Protein AF-A0A2J8SY60-F1 (afdb_monomer)

Foldseek 3Di:
DDPDPCPPVNVVVCVVPDCVVVHDPPDDLVNLVPDDPPDNDPRVVVVVVVVVVVVVVVVVVVVVVVVVVVVDDDDDD

Radius of gyration: 21.58 Å; Cα contacts (8 Å, |Δi|>4): 12; chains: 1; bounding box: 49×27×64 Å

Sequence (77 aa):
MATAAQGPLSLLWGWLWSERFWLPENVSWADLEGPADGYGYPHGRHILSVFPLAAGIFFVRLLFERVQAILLPQPPK

pLDDT: mean 71.58, std 11.66, range [36.84, 91.0]

Secondary structure (DSSP, 8-state):
-------HHHHHHHHHT-HHHHS-TT--TGGGTS--SS--PPPTHHHHHHHHHHHHHHHHHHHHHHHHHHHSPPPP-

Solvent-accessible surface area (backbone atoms only — not comparable to full-atom values): 5011 Å² total; per-residue (Å²): 136,83,82,68,82,71,47,72,65,54,52,52,46,55,61,74,67,33,46,85,81,79,37,60,101,89,50,55,71,66,70,73,66,48,87,60,91,81,60,83,70,82,58,70,70,59,65,59,56,50,53,62,53,52,51,49,55,51,48,54,50,52,50,51,55,52,50,48,60,68,70,50,78,76,77,86,130

Organism: Pongo abelii (NCBI:txid9601)

Mean predicted aligned error: 13.89 Å

Structure (mmCIF, N/CA/C/O backbone):
data_AF-A0A2J8SY60-F1
#
_entry.id   AF-A0A2J8SY60-F1
#
loop_
_atom_site.group_PDB
_atom_site.id
_atom_site.type_symbol
_atom_site.label_atom_id
_atom_site.label_alt_id
_atom_site.label_comp_id
_atom_site.label_asym_id
_atom_site.label_entity_id
_atom_site.label_seq_id
_atom_site.pdbx_PDB_ins_code
_atom_site.Cartn_x
_atom_site.Cartn_y
_atom_site.Cartn_z
_atom_site.occupancy
_atom_site.B_iso_or_equiv
_atom_site.auth_seq_id
_atom_site.auth_comp_id
_atom_site.auth_asym_id
_atom_site.auth_atom_id
_atom_site.pdbx_PDB_model_num
ATOM 1 N N . MET A 1 1 ? 25.982 16.928 -10.121 1.00 39.19 1 MET A N 1
ATOM 2 C CA . MET A 1 1 ? 25.550 15.540 -9.855 1.00 39.19 1 MET A CA 1
ATOM 3 C C . MET A 1 1 ? 25.035 15.490 -8.427 1.00 39.19 1 MET A C 1
ATOM 5 O O . MET A 1 1 ? 25.826 15.391 -7.503 1.00 39.19 1 MET A O 1
ATOM 9 N N . ALA A 1 2 ? 23.739 15.740 -8.237 1.00 36.84 2 ALA A N 1
ATOM 10 C CA . ALA A 1 2 ? 23.141 15.881 -6.914 1.00 36.84 2 ALA A CA 1
ATOM 11 C C . ALA A 1 2 ? 22.567 14.532 -6.469 1.00 36.84 2 ALA A C 1
ATOM 13 O O . ALA A 1 2 ? 21.431 14.193 -6.787 1.00 36.84 2 ALA A O 1
ATOM 14 N N . THR A 1 3 ? 23.358 13.753 -5.738 1.00 51.44 3 THR A N 1
ATOM 15 C CA . THR A 1 3 ? 22.851 12.665 -4.897 1.00 51.44 3 THR A CA 1
ATOM 16 C C . THR A 1 3 ? 22.135 13.294 -3.706 1.00 51.44 3 THR A C 1
ATOM 18 O O . THR A 1 3 ? 22.704 13.445 -2.626 1.00 51.44 3 THR A O 1
ATOM 21 N N . ALA A 1 4 ? 20.894 13.738 -3.919 1.00 51.22 4 ALA A N 1
ATOM 22 C CA . ALA A 1 4 ? 19.989 14.021 -2.816 1.00 51.22 4 ALA A CA 1
ATOM 23 C C . ALA A 1 4 ? 19.836 12.724 -2.015 1.00 51.22 4 ALA A C 1
ATOM 25 O O . ALA A 1 4 ? 19.623 11.666 -2.607 1.00 51.22 4 ALA A O 1
ATOM 26 N N . ALA A 1 5 ? 20.020 12.805 -0.698 1.00 54.66 5 ALA A N 1
ATOM 27 C CA . ALA A 1 5 ? 19.964 11.672 0.211 1.00 54.66 5 ALA A CA 1
ATOM 28 C C . ALA A 1 5 ? 18.700 10.844 -0.058 1.00 54.66 5 ALA A C 1
ATOM 30 O O . ALA A 1 5 ? 17.585 11.249 0.273 1.00 54.66 5 ALA A O 1
ATOM 31 N N . GLN A 1 6 ? 18.885 9.693 -0.699 1.00 62.97 6 GLN A N 1
ATOM 32 C CA . GLN A 1 6 ? 17.850 8.695 -0.878 1.00 62.97 6 GLN A CA 1
ATOM 33 C C . GLN A 1 6 ? 17.531 8.162 0.516 1.00 62.97 6 GLN A C 1
ATOM 35 O O . GLN A 1 6 ? 18.241 7.318 1.057 1.00 62.97 6 GLN A O 1
ATOM 40 N N . GLY A 1 7 ? 16.498 8.728 1.146 1.00 77.75 7 GLY A N 1
ATOM 41 C CA . GLY A 1 7 ? 16.023 8.260 2.441 1.00 77.75 7 GLY A CA 1
ATOM 42 C C . GLY A 1 7 ? 15.701 6.762 2.378 1.00 77.75 7 GLY A C 1
ATOM 43 O O . GLY A 1 7 ? 15.416 6.245 1.294 1.00 77.75 7 GLY A O 1
ATOM 44 N N . PRO A 1 8 ? 15.695 6.047 3.512 1.00 79.06 8 PRO A N 1
ATOM 45 C CA . PRO A 1 8 ? 15.485 4.596 3.547 1.00 79.06 8 PRO A CA 1
ATOM 46 C C . PRO A 1 8 ? 14.226 4.158 2.784 1.00 79.06 8 PRO A C 1
ATOM 48 O O . PRO A 1 8 ? 14.233 3.129 2.119 1.00 79.06 8 PRO A O 1
ATOM 51 N N . LEU A 1 9 ? 13.180 4.989 2.776 1.00 78.69 9 LEU A N 1
ATOM 52 C CA . LEU A 1 9 ? 11.966 4.763 1.990 1.00 78.69 9 LEU A CA 1
ATOM 53 C C . LEU A 1 9 ? 12.203 4.755 0.475 1.00 78.69 9 LEU A C 1
ATOM 55 O O . LEU A 1 9 ? 11.592 3.956 -0.218 1.00 78.69 9 LEU A O 1
ATOM 59 N N . SER A 1 10 ? 13.087 5.604 -0.047 1.00 77.19 10 SER A N 1
ATOM 60 C CA . SER A 1 10 ? 13.405 5.638 -1.482 1.00 77.19 10 SER A CA 1
ATOM 61 C C . SER A 1 10 ? 14.245 4.438 -1.928 1.00 77.19 10 SER A C 1
ATOM 63 O O . SER A 1 10 ? 14.052 3.941 -3.033 1.00 77.19 10 SER A O 1
ATOM 65 N N . LEU A 1 11 ? 15.106 3.915 -1.048 1.00 82.94 11 LEU A N 1
ATOM 66 C CA . LEU A 1 11 ? 15.852 2.679 -1.297 1.00 82.94 11 LEU A CA 1
ATOM 67 C C . LEU A 1 11 ? 14.927 1.460 -1.259 1.00 82.94 11 LEU A C 1
ATOM 69 O O . LEU A 1 11 ? 14.966 0.627 -2.160 1.00 82.94 11 LEU A O 1
ATOM 73 N N . LEU A 1 12 ? 14.052 1.390 -0.251 1.00 80.75 12 LEU A N 1
ATOM 74 C CA . LEU A 1 12 ? 13.021 0.355 -0.153 1.00 80.75 12 LEU A CA 1
ATOM 75 C C . LEU A 1 12 ? 12.076 0.397 -1.353 1.00 80.75 12 LEU A C 1
ATOM 77 O O . LEU A 1 12 ? 11.728 -0.647 -1.893 1.00 80.75 12 LEU A O 1
ATOM 81 N N . TRP A 1 13 ? 11.700 1.597 -1.796 1.00 77.25 13 TRP A N 1
ATOM 82 C CA . TRP A 1 13 ? 10.883 1.787 -2.986 1.00 77.25 13 TRP A CA 1
ATOM 83 C C . TRP A 1 13 ? 11.587 1.294 -4.251 1.00 77.25 13 TRP A C 1
ATOM 85 O O . TRP A 1 13 ? 10.998 0.528 -5.006 1.00 77.25 13 TRP A O 1
ATOM 95 N N . GLY A 1 14 ? 12.852 1.671 -4.464 1.00 78.50 14 GLY A N 1
ATOM 96 C CA . GLY A 1 14 ? 13.637 1.207 -5.613 1.00 78.50 14 GLY A CA 1
ATOM 97 C C . GLY A 1 14 ? 13.861 -0.308 -5.621 1.00 78.50 14 GLY A C 1
ATOM 98 O O . GLY A 1 14 ? 13.843 -0.928 -6.680 1.00 78.50 14 GLY A O 1
ATOM 99 N N . TRP A 1 15 ? 14.011 -0.922 -4.444 1.00 80.88 15 TRP A N 1
ATOM 100 C CA . TRP A 1 15 ? 14.092 -2.377 -4.308 1.00 80.88 15 TRP A CA 1
ATOM 101 C C . TRP A 1 15 ? 12.751 -3.062 -4.603 1.00 80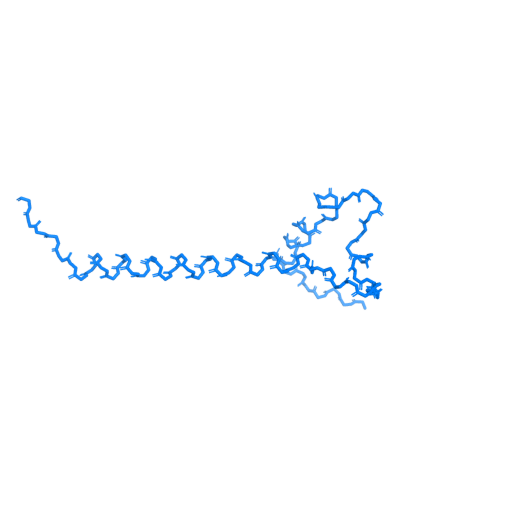.88 15 TRP A C 1
ATOM 103 O O . TRP A 1 15 ? 12.706 -4.017 -5.376 1.00 80.88 15 TRP A O 1
ATOM 113 N N . LEU A 1 16 ? 11.651 -2.549 -4.039 1.00 80.94 16 LEU A N 1
ATOM 114 C CA . LEU A 1 16 ? 10.303 -3.087 -4.247 1.00 80.94 16 LEU A CA 1
ATOM 115 C C . LEU A 1 16 ? 9.864 -2.981 -5.712 1.00 80.94 16 LEU A C 1
ATOM 117 O O . LEU A 1 16 ? 9.154 -3.855 -6.201 1.00 80.94 16 LEU A O 1
ATOM 121 N N . TRP A 1 17 ? 10.285 -1.920 -6.401 1.00 75.81 17 TRP A N 1
ATOM 122 C CA . TRP A 1 17 ? 9.922 -1.619 -7.786 1.00 75.81 17 TRP A CA 1
ATOM 123 C C . TRP A 1 17 ? 10.948 -2.118 -8.818 1.00 75.81 17 TRP A C 1
ATOM 125 O O . TRP A 1 17 ? 10.986 -1.638 -9.951 1.00 75.81 17 TRP A O 1
ATOM 135 N N . SER A 1 18 ? 11.793 -3.082 -8.440 1.00 78.75 18 SER A N 1
ATOM 136 C CA . SER A 1 18 ? 12.810 -3.638 -9.333 1.00 78.75 18 SER A CA 1
ATOM 137 C C . SER A 1 18 ? 12.183 -4.344 -10.541 1.00 78.75 18 SER A C 1
ATOM 139 O O . SER A 1 18 ? 11.318 -5.209 -10.391 1.00 78.75 18 SER A O 1
ATOM 141 N N . GLU A 1 19 ? 12.672 -4.023 -11.741 1.00 82.06 19 GLU A N 1
ATOM 142 C CA . GLU A 1 19 ? 12.236 -4.625 -13.012 1.00 82.06 19 GLU A CA 1
ATOM 143 C C . GLU A 1 19 ? 12.357 -6.148 -12.997 1.00 82.06 19 GLU A C 1
ATOM 145 O O . GLU A 1 19 ? 11.481 -6.832 -13.491 1.00 82.06 19 GLU A O 1
ATOM 150 N N . ARG A 1 20 ? 13.363 -6.702 -12.313 1.00 77.62 20 ARG A N 1
ATOM 151 C CA . ARG A 1 20 ? 13.594 -8.155 -12.242 1.00 77.62 20 ARG A CA 1
ATOM 152 C C . ARG A 1 20 ? 12.493 -8.940 -11.529 1.00 77.62 20 ARG A C 1
ATOM 154 O O . ARG A 1 20 ? 12.418 -10.153 -11.698 1.00 77.62 20 ARG A O 1
ATOM 161 N N . PHE A 1 21 ? 11.719 -8.287 -10.662 1.00 76.69 21 PHE A N 1
ATOM 162 C CA . PHE A 1 21 ? 10.644 -8.940 -9.913 1.00 76.69 21 PHE A CA 1
ATOM 163 C C . PHE A 1 21 ? 9.298 -8.826 -10.635 1.00 76.69 21 PHE A C 1
ATOM 165 O O . PHE A 1 21 ? 8.480 -9.739 -10.560 1.00 76.69 21 PHE A O 1
ATOM 172 N N . TRP A 1 22 ? 9.070 -7.704 -11.321 1.00 77.25 22 TRP A N 1
ATOM 173 C CA . TRP A 1 22 ? 7.774 -7.370 -11.913 1.00 77.25 22 TRP A CA 1
ATOM 174 C C . TRP A 1 22 ? 7.722 -7.547 -13.429 1.00 77.25 22 TRP A C 1
ATOM 176 O O . TRP A 1 22 ? 6.654 -7.850 -13.959 1.00 77.25 22 TRP A O 1
ATOM 186 N N . LEU A 1 23 ? 8.837 -7.332 -14.125 1.00 80.06 23 LEU A N 1
ATOM 187 C CA . LEU A 1 23 ? 8.922 -7.321 -15.579 1.00 80.06 23 LEU A CA 1
ATOM 188 C C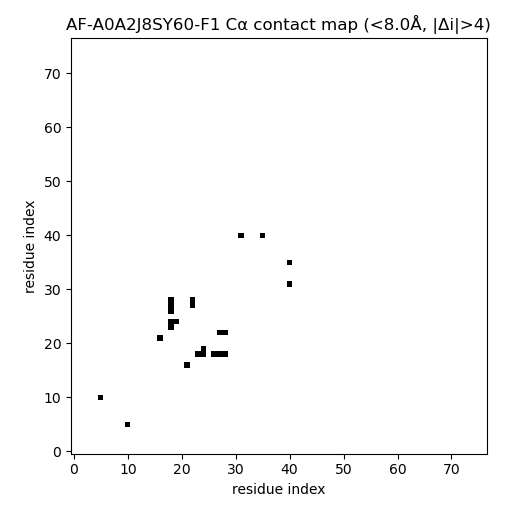 . LEU A 1 23 ? 9.797 -8.483 -16.092 1.00 80.06 23 LEU A C 1
ATOM 190 O O . LEU A 1 23 ? 10.724 -8.930 -15.412 1.00 80.06 23 LEU A O 1
ATOM 194 N N . PRO A 1 24 ? 9.510 -9.000 -17.300 1.00 81.06 24 PRO A N 1
ATOM 195 C CA . PRO A 1 24 ? 10.397 -9.931 -17.992 1.00 81.06 24 PRO A CA 1
ATOM 196 C C . PRO A 1 24 ? 11.756 -9.291 -18.310 1.00 81.06 24 PRO A C 1
ATOM 198 O O . PRO A 1 24 ? 11.856 -8.073 -1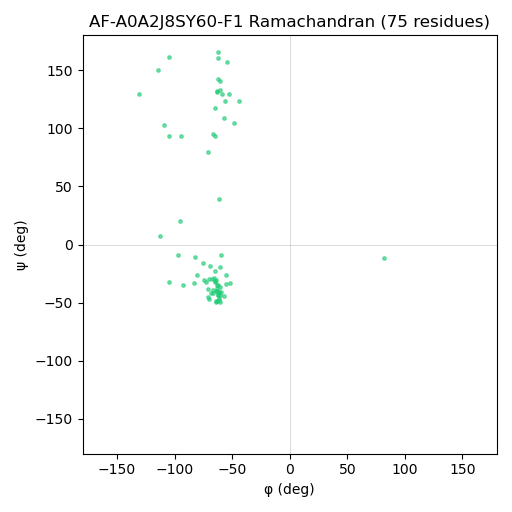8.420 1.00 81.06 24 PRO A O 1
ATOM 201 N N . GLU A 1 25 ? 12.783 -10.106 -18.572 1.00 76.75 25 GLU A N 1
ATOM 202 C CA . GLU A 1 25 ? 14.165 -9.643 -18.830 1.00 76.75 25 GLU A CA 1
ATOM 203 C C . GLU A 1 25 ? 14.334 -8.690 -20.034 1.00 76.75 25 GLU A C 1
ATOM 205 O O . GLU A 1 25 ? 15.402 -8.114 -20.220 1.00 76.75 25 GLU A O 1
ATOM 210 N N . ASN A 1 26 ? 13.296 -8.506 -20.853 1.00 77.44 26 ASN A N 1
ATOM 211 C CA . ASN A 1 26 ? 13.319 -7.696 -22.072 1.00 77.44 26 ASN A CA 1
ATOM 212 C C . ASN A 1 26 ? 12.448 -6.435 -22.000 1.00 77.44 26 ASN A C 1
ATOM 214 O O . ASN A 1 26 ? 12.256 -5.795 -23.032 1.00 77.44 26 ASN A O 1
ATOM 218 N N . VAL A 1 27 ? 11.883 -6.107 -20.835 1.00 75.38 27 VAL A N 1
ATOM 219 C CA . VAL A 1 27 ? 10.980 -4.959 -20.682 1.00 75.38 27 VAL A CA 1
ATOM 220 C C . VAL A 1 27 ? 11.425 -4.131 -19.484 1.00 75.38 27 VAL A C 1
ATOM 222 O O . VAL A 1 27 ? 11.605 -4.670 -18.392 1.00 75.38 27 VAL A O 1
ATOM 225 N N . SER A 1 28 ? 11.575 -2.823 -19.682 1.00 77.56 28 SER A N 1
ATOM 226 C CA . SER A 1 28 ? 11.848 -1.859 -18.614 1.00 77.56 28 SER A CA 1
ATOM 227 C C . SER A 1 28 ? 10.601 -1.045 -18.265 1.00 77.56 28 SER A C 1
ATOM 229 O O . SER A 1 28 ? 9.659 -0.941 -19.057 1.00 77.56 28 SER A O 1
ATOM 231 N N . TRP A 1 29 ? 10.582 -0.423 -17.084 1.00 75.00 29 TRP A N 1
ATOM 232 C CA . TRP A 1 29 ? 9.493 0.503 -16.742 1.00 75.00 29 TRP A CA 1
ATOM 233 C C . TRP A 1 29 ? 9.470 1.724 -17.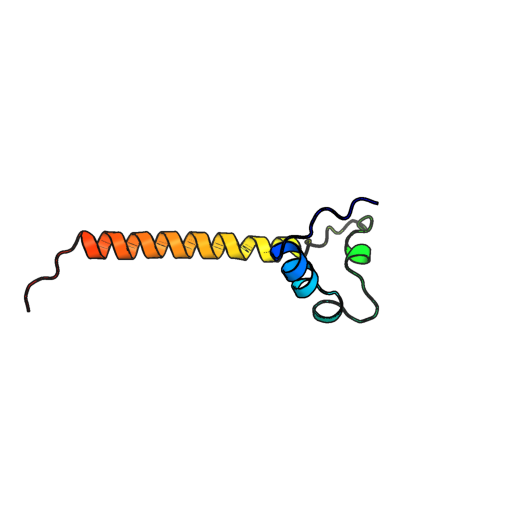670 1.00 75.00 29 TRP A C 1
ATOM 235 O O . TRP A 1 29 ? 8.394 2.232 -17.973 1.00 75.00 29 TRP A O 1
ATOM 245 N N . ALA A 1 30 ? 10.636 2.138 -18.175 1.00 74.50 30 ALA A N 1
ATOM 246 C CA . ALA A 1 30 ? 10.769 3.244 -19.119 1.00 74.50 30 ALA A CA 1
ATOM 247 C C . ALA A 1 30 ? 10.095 2.952 -20.473 1.00 74.50 30 ALA A C 1
ATOM 249 O O . ALA A 1 30 ? 9.549 3.863 -21.096 1.00 74.50 30 ALA A O 1
ATOM 250 N N . ASP A 1 31 ? 10.061 1.687 -20.906 1.00 71.50 31 ASP A N 1
ATOM 251 C CA . ASP A 1 31 ? 9.356 1.283 -22.132 1.00 71.50 31 ASP A CA 1
ATOM 252 C C . ASP A 1 31 ? 7.835 1.438 -21.992 1.00 71.50 31 ASP A C 1
ATOM 254 O O . ASP A 1 31 ? 7.140 1.727 -22.963 1.00 71.50 31 ASP A O 1
ATOM 258 N N . LEU A 1 32 ? 7.321 1.304 -20.766 1.00 70.81 32 LEU A N 1
ATOM 259 C CA . LEU A 1 32 ? 5.914 1.534 -20.430 1.00 70.81 32 LEU A CA 1
ATOM 260 C C . LEU A 1 32 ? 5.591 3.026 -20.205 1.00 70.81 32 LEU A C 1
ATOM 262 O O . LEU A 1 32 ? 4.421 3.388 -20.092 1.00 70.81 32 LEU A O 1
ATOM 266 N N . GLU A 1 33 ? 6.610 3.889 -20.125 1.00 68.19 33 GLU A N 1
ATOM 267 C CA . GLU A 1 33 ? 6.498 5.348 -19.951 1.00 68.19 33 GLU A CA 1
ATOM 268 C C . GLU A 1 33 ? 6.605 6.123 -21.280 1.00 68.19 33 GLU A C 1
ATOM 270 O O . GLU A 1 33 ? 6.365 7.334 -21.305 1.00 68.19 33 GLU A O 1
ATOM 275 N N . GLY A 1 34 ? 6.956 5.445 -22.381 1.00 62.38 34 GLY A N 1
ATOM 276 C CA . GLY A 1 34 ? 7.075 6.023 -23.722 1.00 62.38 34 GLY A CA 1
ATOM 277 C C . GLY A 1 34 ? 5.755 6.589 -24.274 1.00 62.38 34 GLY A C 1
ATOM 278 O O . GLY A 1 34 ? 4.687 6.312 -23.724 1.00 62.38 34 GLY A O 1
ATOM 279 N N . PRO A 1 35 ? 5.796 7.398 -25.358 1.00 54.00 35 PRO A N 1
ATOM 280 C CA . PRO A 1 35 ? 4.606 8.014 -25.931 1.00 54.00 35 PRO A CA 1
ATOM 281 C C . PRO A 1 35 ? 3.613 6.920 -26.295 1.00 54.00 35 PRO A C 1
ATOM 283 O O . PRO A 1 35 ? 3.851 6.150 -27.224 1.00 54.00 35 PRO A O 1
ATOM 286 N N . ALA A 1 36 ? 2.530 6.867 -25.522 1.00 55.34 36 ALA A N 1
ATOM 287 C CA . ALA A 1 36 ? 1.438 5.943 -25.709 1.00 55.34 36 ALA A CA 1
ATOM 288 C C . ALA A 1 36 ? 1.083 5.881 -27.193 1.00 55.34 36 ALA A C 1
ATOM 290 O O . ALA A 1 36 ? 0.709 6.881 -27.813 1.00 55.34 36 ALA A O 1
ATOM 291 N N . ASP A 1 37 ? 1.126 4.679 -27.732 1.00 54.34 37 ASP A N 1
ATOM 292 C CA . ASP A 1 37 ? 0.450 4.221 -28.936 1.00 54.34 37 ASP A CA 1
ATOM 293 C C . ASP A 1 37 ? -1.091 4.325 -28.804 1.00 54.34 37 ASP A C 1
ATOM 295 O O . ASP A 1 37 ? -1.853 3.485 -29.271 1.00 54.34 37 ASP A O 1
ATOM 299 N N . GLY A 1 38 ? -1.582 5.398 -28.174 1.00 55.12 38 GLY A N 1
ATOM 300 C CA . GLY A 1 38 ? -2.992 5.708 -27.959 1.00 55.12 38 GLY A CA 1
ATOM 301 C C . GLY A 1 38 ? -3.635 4.989 -26.773 1.00 55.12 38 GLY A C 1
ATOM 302 O O . GLY A 1 38 ? -4.725 5.384 -26.362 1.00 55.12 38 GLY A O 1
ATOM 303 N N . TYR A 1 39 ? -2.971 3.994 -26.179 1.00 55.53 39 TYR A N 1
ATOM 304 C CA . TYR A 1 39 ? -3.495 3.240 -25.043 1.00 55.53 39 TYR A CA 1
ATOM 305 C C . TYR A 1 39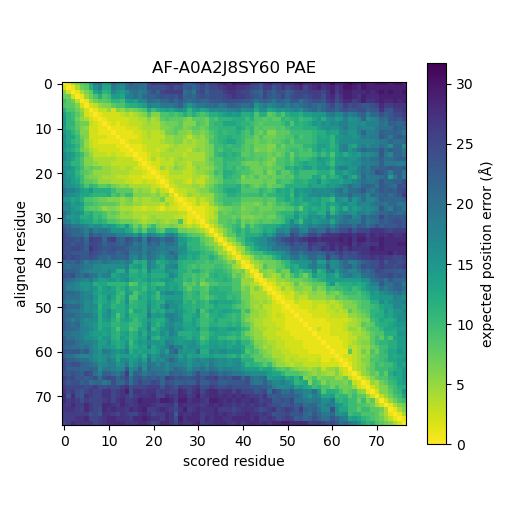 ? -2.716 3.589 -23.775 1.00 55.53 39 TYR A C 1
ATOM 307 O O . TYR A 1 39 ? -1.593 3.150 -23.561 1.00 55.53 39 TYR A O 1
ATOM 315 N N . GLY A 1 40 ? -3.318 4.425 -22.926 1.00 57.72 40 GLY A N 1
ATOM 316 C CA . GLY A 1 40 ? -2.761 4.784 -21.624 1.00 57.72 40 GLY A CA 1
ATOM 317 C C . GLY A 1 40 ? -2.691 3.563 -20.713 1.00 57.72 40 GLY A C 1
ATOM 318 O O . GLY A 1 40 ? -3.668 3.237 -20.036 1.00 57.72 40 GLY A O 1
ATOM 319 N N . TYR A 1 41 ? -1.547 2.881 -20.701 1.00 57.09 41 TYR A N 1
ATOM 320 C CA . TYR A 1 41 ? -1.298 1.802 -19.759 1.00 57.09 41 TYR A CA 1
ATOM 321 C C . TYR A 1 41 ? -1.314 2.358 -18.325 1.00 57.09 41 TYR A C 1
ATOM 323 O O . TYR A 1 41 ? -0.703 3.395 -18.051 1.00 57.09 41 TYR A O 1
ATOM 331 N N . PRO A 1 42 ? -2.029 1.710 -17.386 1.00 59.69 42 PRO A N 1
ATOM 332 C CA . PRO A 1 42 ? -2.090 2.180 -16.012 1.00 59.69 42 PRO A CA 1
ATOM 333 C C . PRO A 1 42 ? -0.701 2.085 -15.382 1.00 59.69 42 PRO A C 1
ATOM 335 O O . PRO A 1 42 ? -0.147 0.995 -15.236 1.00 59.69 42 PRO A O 1
ATOM 338 N N . HIS A 1 43 ? -0.144 3.231 -14.982 1.00 64.81 43 HIS A N 1
ATOM 339 C CA . HIS A 1 43 ? 1.125 3.278 -14.262 1.00 64.81 43 HIS A CA 1
ATOM 340 C C . HIS A 1 43 ? 1.057 2.354 -13.049 1.00 64.81 43 HIS A C 1
ATOM 342 O O . HIS A 1 43 ? 0.147 2.484 -12.229 1.00 64.81 43 HIS A O 1
ATOM 348 N N . GLY A 1 44 ? 2.039 1.469 -12.863 1.00 63.50 44 GLY A N 1
ATOM 349 C CA . GLY A 1 44 ? 2.004 0.549 -11.723 1.00 63.50 44 GLY A CA 1
ATOM 350 C C . GLY A 1 44 ? 2.002 1.273 -10.361 1.00 63.50 44 GLY A C 1
ATOM 351 O O . GLY A 1 44 ? 1.459 0.755 -9.388 1.00 63.50 44 GLY A O 1
ATOM 352 N N . ARG A 1 45 ? 2.424 2.548 -10.302 1.00 64.25 45 ARG A N 1
ATOM 353 C CA . ARG A 1 45 ? 2.217 3.433 -9.137 1.00 64.25 45 ARG A CA 1
ATOM 354 C C . ARG A 1 45 ? 0.742 3.561 -8.710 1.00 64.25 45 ARG A C 1
ATOM 356 O O . ARG A 1 45 ? 0.470 3.803 -7.536 1.00 64.25 45 ARG A O 1
ATOM 363 N N . HIS A 1 46 ? -0.215 3.378 -9.620 1.00 67.75 46 HIS A N 1
ATOM 364 C CA . HIS A 1 46 ? -1.647 3.395 -9.310 1.00 67.75 46 HIS A CA 1
ATOM 365 C C . HIS A 1 46 ? -2.077 2.175 -8.488 1.00 67.75 46 HIS A C 1
ATOM 367 O O . HIS A 1 46 ? -2.952 2.316 -7.637 1.00 67.75 46 HIS A O 1
ATOM 373 N N . ILE A 1 47 ? -1.423 1.017 -8.631 1.00 70.44 47 ILE A N 1
ATOM 374 C CA . ILE A 1 47 ? -1.677 -0.155 -7.770 1.00 70.44 47 ILE A CA 1
ATOM 375 C C . ILE A 1 47 ? -1.370 0.198 -6.310 1.00 70.44 47 ILE A C 1
ATOM 377 O O . ILE A 1 47 ? -2.100 -0.174 -5.393 1.00 70.44 47 ILE A O 1
ATOM 381 N N . LEU A 1 48 ? -0.338 1.013 -6.089 1.00 71.19 48 LEU A N 1
ATOM 382 C CA . LEU A 1 48 ? 0.058 1.434 -4.752 1.00 71.19 48 LEU A CA 1
ATOM 383 C C . LEU A 1 48 ? -0.857 2.498 -4.139 1.00 71.19 48 LEU A C 1
ATOM 385 O O . LEU A 1 48 ? -0.864 2.644 -2.921 1.00 71.19 48 LEU A O 1
ATOM 389 N N . SER A 1 49 ? -1.694 3.169 -4.938 1.00 71.62 49 SER A N 1
ATOM 390 C CA . SER A 1 49 ? -2.745 4.065 -4.427 1.00 71.62 49 SER A CA 1
ATOM 391 C C . SER A 1 49 ? -3.884 3.318 -3.716 1.00 71.62 49 SER A C 1
ATOM 393 O O . SER A 1 49 ? -4.592 3.902 -2.896 1.00 71.62 49 SER A O 1
ATOM 395 N N . VAL A 1 50 ? -4.017 2.008 -3.951 1.00 77.75 50 VAL A N 1
ATOM 396 C CA . VAL A 1 50 ? -5.037 1.165 -3.308 1.00 77.75 50 VAL A CA 1
ATOM 397 C C . VAL A 1 50 ? -4.686 0.868 -1.845 1.00 77.75 50 VAL A C 1
ATOM 399 O O . VAL A 1 50 ? -5.577 0.760 -1.006 1.00 77.75 50 VAL A O 1
ATOM 402 N N . PHE A 1 51 ? -3.399 0.803 -1.494 1.00 81.31 51 PHE A N 1
ATOM 403 C CA . PHE A 1 51 ? -2.951 0.551 -0.119 1.00 81.31 51 PHE A CA 1
ATOM 404 C C . PHE A 1 51 ? -3.334 1.648 0.890 1.00 81.31 51 PHE A C 1
ATOM 406 O O . PHE A 1 51 ? -3.897 1.296 1.928 1.00 81.31 51 PHE A O 1
ATOM 413 N N . PRO A 1 52 ? -3.097 2.955 0.646 1.00 81.50 52 PRO A N 1
ATOM 414 C CA . PRO A 1 52 ? -3.547 4.001 1.561 1.00 81.50 52 PRO A CA 1
ATOM 415 C C . PRO A 1 52 ? -5.075 4.069 1.641 1.00 81.50 52 PRO A C 1
ATOM 417 O O . PRO A 1 52 ? -5.608 4.343 2.713 1.00 81.50 52 PRO A O 1
ATOM 420 N N . LEU A 1 53 ? -5.787 3.754 0.553 1.00 81.81 53 LEU A N 1
ATOM 421 C CA . LEU A 1 53 ? -7.246 3.654 0.566 1.00 81.81 53 LEU A CA 1
ATOM 422 C C . LEU A 1 53 ? -7.721 2.521 1.492 1.00 81.81 53 LEU A C 1
ATOM 424 O O . LEU A 1 53 ? -8.564 2.744 2.360 1.00 81.81 53 LEU A O 1
ATOM 428 N N . ALA A 1 54 ? -7.141 1.324 1.359 1.00 86.75 54 ALA A N 1
ATOM 429 C CA . ALA A 1 54 ? -7.447 0.178 2.213 1.00 86.75 54 ALA A CA 1
ATOM 430 C C . ALA A 1 54 ? -7.096 0.448 3.685 1.00 86.75 54 ALA A C 1
ATOM 432 O O . ALA A 1 54 ? -7.899 0.160 4.573 1.00 86.75 54 ALA A O 1
ATOM 433 N N . ALA A 1 55 ? -5.935 1.057 3.946 1.00 88.88 55 ALA A N 1
ATOM 434 C CA . ALA A 1 55 ? -5.528 1.472 5.286 1.00 88.88 55 ALA A CA 1
ATOM 435 C C . ALA A 1 55 ? -6.498 2.506 5.881 1.00 88.88 55 ALA A C 1
ATOM 437 O O . ALA A 1 55 ? -6.868 2.392 7.048 1.00 88.88 55 ALA A O 1
ATOM 438 N N . GLY A 1 56 ? -6.963 3.468 5.079 1.00 91.00 56 GLY A N 1
ATOM 439 C CA . GLY A 1 56 ? -7.971 4.448 5.482 1.00 91.00 56 GLY A CA 1
ATOM 440 C C . GLY A 1 56 ? -9.295 3.795 5.886 1.00 91.00 56 GLY A C 1
ATO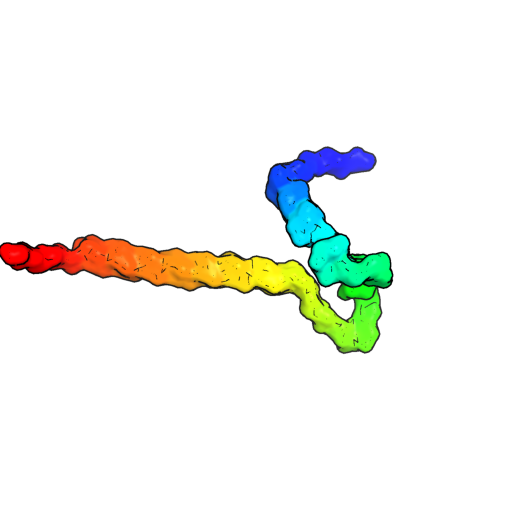M 441 O O . GLY A 1 56 ? -9.796 4.057 6.978 1.00 91.00 56 GLY A O 1
ATOM 442 N N . ILE A 1 57 ? -9.828 2.888 5.059 1.00 88.12 57 ILE A N 1
ATOM 443 C CA . ILE A 1 57 ? -11.061 2.138 5.366 1.00 88.12 57 ILE A CA 1
ATOM 444 C C . ILE A 1 57 ? -10.888 1.299 6.641 1.00 88.12 57 ILE A C 1
ATOM 446 O O . ILE A 1 57 ? -11.763 1.293 7.509 1.00 88.12 57 ILE A O 1
ATOM 450 N N . PHE A 1 58 ? -9.748 0.620 6.784 1.00 87.69 58 PHE A N 1
ATOM 451 C CA . PHE A 1 58 ? -9.436 -0.165 7.977 1.00 87.69 58 PHE A CA 1
ATOM 452 C C . PHE A 1 58 ? -9.359 0.707 9.238 1.00 87.69 58 PHE A C 1
ATOM 454 O O . PHE A 1 58 ? -9.885 0.332 10.284 1.00 87.69 58 PHE A O 1
ATOM 461 N N . PHE A 1 59 ? -8.766 1.897 9.141 1.00 89.75 59 PHE A N 1
ATOM 462 C CA . PHE A 1 59 ? -8.677 2.831 10.260 1.00 89.75 59 PHE A CA 1
ATOM 463 C C . PHE A 1 59 ? -10.051 3.371 10.674 1.00 89.75 59 PHE A C 1
ATOM 465 O O . PHE A 1 59 ? -10.35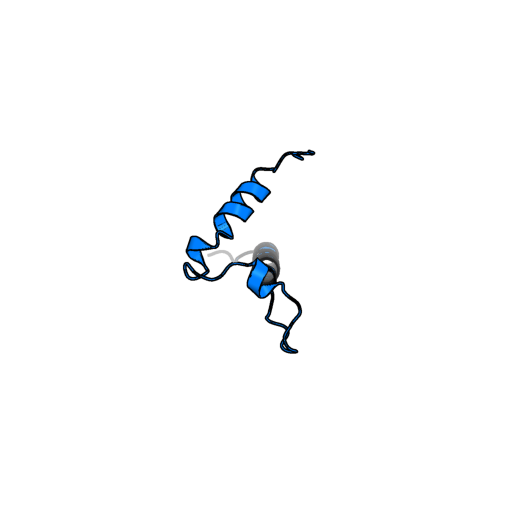9 3.410 11.864 1.00 89.75 59 PHE A O 1
ATOM 472 N N . VAL A 1 60 ? -10.910 3.713 9.707 1.00 89.25 60 VAL A N 1
ATOM 473 C CA . VAL A 1 60 ? -12.309 4.099 9.970 1.00 89.25 60 VAL A CA 1
ATOM 474 C C . VAL A 1 60 ? -13.046 2.983 10.711 1.00 89.25 60 VAL A C 1
ATOM 476 O O . VAL A 1 60 ? -13.727 3.248 11.702 1.00 89.25 60 VAL A O 1
ATOM 479 N N . ARG A 1 61 ? -12.864 1.728 10.285 1.00 87.19 61 ARG A N 1
ATOM 480 C CA . ARG A 1 61 ? -13.439 0.565 10.970 1.00 87.19 61 ARG A CA 1
ATOM 481 C C . ARG A 1 61 ? -12.925 0.428 12.405 1.00 87.19 61 ARG A C 1
ATOM 483 O O . ARG A 1 61 ? -13.730 0.253 13.316 1.00 87.19 61 ARG A O 1
ATOM 490 N N . LEU A 1 62 ? -11.616 0.562 12.618 1.00 84.44 62 LEU A N 1
ATOM 491 C CA . LEU A 1 62 ? -11.012 0.465 13.948 1.00 84.44 62 LEU A CA 1
ATOM 492 C C . LEU A 1 62 ? -11.517 1.567 14.888 1.00 84.44 62 LEU A C 1
ATOM 494 O O . LEU A 1 62 ? -11.778 1.301 16.060 1.00 84.44 62 LEU A O 1
ATOM 498 N N . LEU A 1 63 ? -11.681 2.794 14.385 1.00 84.81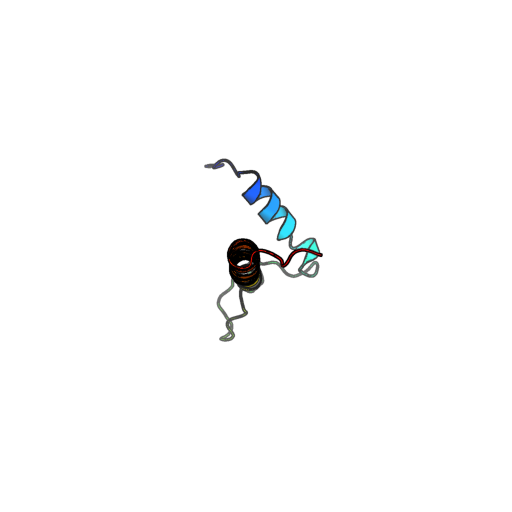 63 LEU A N 1
ATOM 499 C CA . LEU A 1 63 ? -12.273 3.889 15.151 1.00 84.81 63 LEU A CA 1
ATOM 500 C C . LEU A 1 63 ? -13.716 3.575 15.545 1.00 84.81 63 LEU A C 1
ATOM 502 O O . LEU A 1 63 ? -14.076 3.787 16.697 1.00 84.81 63 LEU A O 1
ATOM 506 N N . PHE A 1 64 ? -14.522 3.023 14.636 1.00 77.94 64 PHE A N 1
ATOM 507 C CA . PHE A 1 64 ? -15.896 2.622 14.945 1.00 77.94 64 PHE A CA 1
ATOM 508 C C . PHE A 1 64 ? -15.944 1.552 16.043 1.00 77.94 64 PHE A C 1
ATOM 510 O O . PHE A 1 64 ? -16.667 1.713 17.023 1.00 77.94 64 PHE A O 1
ATOM 517 N N . GLU A 1 65 ? -15.127 0.502 15.929 1.00 70.25 65 GLU A N 1
ATOM 518 C CA . GLU A 1 65 ? -15.051 -0.578 16.922 1.00 70.25 65 GLU A CA 1
ATOM 519 C C . GLU A 1 65 ? -14.539 -0.067 18.283 1.00 70.25 65 GLU A C 1
ATOM 521 O O . GLU A 1 65 ? -15.078 -0.430 19.329 1.00 70.25 65 GLU A O 1
ATOM 526 N N . ARG A 1 66 ? -13.546 0.834 18.298 1.00 68.38 66 ARG A N 1
ATOM 527 C CA . ARG A 1 66 ? -13.009 1.436 19.534 1.00 68.38 66 ARG A CA 1
ATOM 528 C C . ARG A 1 66 ? -13.976 2.425 20.184 1.00 68.38 66 ARG A C 1
ATOM 530 O O . ARG A 1 66 ? -14.076 2.441 21.407 1.00 68.38 66 ARG A O 1
ATOM 537 N N . VAL A 1 67 ? -14.702 3.219 19.398 1.00 62.03 67 VAL A N 1
ATOM 538 C CA . VAL A 1 67 ? -15.733 4.138 19.905 1.00 62.03 67 VAL A CA 1
ATOM 539 C C . VAL A 1 67 ? -16.925 3.353 20.448 1.00 62.03 67 VAL A C 1
ATOM 541 O O . VAL A 1 67 ? -17.409 3.672 21.529 1.00 62.03 67 VAL A O 1
ATOM 544 N N . GLN A 1 68 ? -17.357 2.286 19.774 1.00 58.41 68 GLN A N 1
ATOM 545 C CA . GLN A 1 68 ? -18.432 1.426 20.278 1.00 58.41 68 GLN A CA 1
ATOM 546 C C . GLN A 1 68 ? -18.031 0.672 21.551 1.00 58.41 68 GLN A C 1
ATOM 548 O O . GLN A 1 68 ? -18.834 0.588 22.477 1.00 58.41 68 GLN A O 1
ATOM 553 N N . ALA A 1 69 ? -16.787 0.191 21.638 1.00 62.84 69 ALA A N 1
ATOM 554 C CA . ALA A 1 69 ? -16.273 -0.467 22.840 1.00 62.84 69 ALA A CA 1
ATOM 555 C C . ALA A 1 69 ? -16.166 0.476 24.055 1.00 62.84 69 ALA A C 1
ATOM 557 O O . ALA A 1 69 ? -16.282 0.019 25.188 1.00 62.84 69 ALA A O 1
ATOM 558 N N . ILE A 1 70 ? -15.958 1.780 23.836 1.00 63.75 70 ILE A N 1
ATOM 559 C CA . ILE A 1 70 ? -15.953 2.799 24.900 1.00 63.75 70 ILE A CA 1
ATOM 560 C C . ILE A 1 70 ? -17.381 3.260 25.246 1.00 63.75 70 ILE A C 1
ATOM 562 O O . ILE A 1 70 ? -17.655 3.565 26.404 1.00 63.75 70 ILE A O 1
ATOM 566 N N . LEU A 1 71 ? -18.294 3.306 24.267 1.00 63.94 71 LEU A N 1
ATOM 567 C CA . LEU A 1 71 ? -19.665 3.802 24.443 1.00 63.94 71 LEU A CA 1
ATOM 568 C C . LEU A 1 71 ? -20.617 2.769 25.074 1.00 63.94 71 LEU A C 1
ATOM 570 O O . LEU A 1 71 ? -21.591 3.161 25.712 1.00 63.94 71 LEU A O 1
ATOM 574 N N . LEU A 1 72 ? -20.349 1.468 24.921 1.00 65.75 72 LEU A N 1
ATOM 575 C CA . LEU A 1 72 ? -21.140 0.396 25.534 1.00 65.75 72 LEU A CA 1
ATOM 576 C C . LEU A 1 72 ? -20.396 -0.217 26.730 1.00 65.75 72 LEU A C 1
ATOM 578 O O . LEU A 1 72 ? -19.623 -1.165 26.545 1.00 65.75 72 LEU A O 1
ATOM 582 N N . PRO A 1 73 ? -20.633 0.267 27.967 1.00 68.50 73 PRO A N 1
ATOM 583 C CA . PRO A 1 73 ? -20.218 -0.460 29.157 1.00 68.50 73 PRO A CA 1
ATOM 584 C C . PRO A 1 73 ? -20.839 -1.860 29.114 1.00 68.50 73 PRO A C 1
ATOM 586 O O . PRO A 1 73 ? -22.051 -2.018 28.966 1.00 68.50 73 PRO A O 1
ATOM 589 N N . GLN A 1 74 ? -19.989 -2.883 29.183 1.00 70.88 74 GLN A N 1
ATOM 590 C CA . GLN A 1 74 ? -20.435 -4.272 29.182 1.00 70.88 74 GLN A CA 1
ATOM 591 C C . GLN A 1 74 ? -21.342 -4.512 30.399 1.00 70.88 74 GLN A C 1
ATOM 593 O O . GLN A 1 74 ? -20.972 -4.102 31.506 1.00 70.88 74 GLN A O 1
ATOM 598 N N . PRO A 1 75 ? -22.508 -5.165 30.232 1.00 67.69 75 PRO A N 1
ATOM 599 C CA . PRO A 1 75 ? -23.333 -5.533 31.372 1.00 67.69 75 PRO A CA 1
ATOM 600 C C . PRO A 1 75 ? -22.553 -6.504 32.276 1.00 67.69 75 PRO A C 1
ATOM 602 O O . PRO A 1 75 ? -21.789 -7.333 31.765 1.00 67.69 75 PRO A O 1
ATOM 605 N N . PRO A 1 76 ? -22.697 -6.398 33.610 1.00 73.19 76 PRO A N 1
ATOM 606 C CA . PRO A 1 76 ? -22.028 -7.306 34.533 1.00 73.19 76 PRO A CA 1
ATOM 607 C C . PRO A 1 76 ? -22.473 -8.753 34.272 1.00 73.19 76 PRO A C 1
ATOM 609 O O . PRO A 1 76 ? -23.636 -8.996 33.949 1.00 73.19 76 PRO A O 1
ATOM 612 N N . LYS A 1 77 ? -21.512 -9.681 34.369 1.00 66.12 77 LYS A N 1
ATOM 613 C CA . LYS A 1 77 ? -21.720 -11.130 34.230 1.00 66.12 77 LYS A CA 1
ATOM 614 C C . LYS A 1 77 ? -22.550 -11.695 35.374 1.00 66.12 77 LYS A C 1
ATOM 616 O O . LYS A 1 77 ? -22.365 -11.199 36.508 1.00 66.12 77 LYS A O 1
#

=== Feature glossary ===
A reading guide for the features in this record.

Start from the sequence.

  · Sequence gives the chain of amino acids in standard one-letter code (A=alanine, C=cysteine, …, Y=tyrosine), read N→C. It is the only feature that is directly encoded by the gene; all structural features are derived from the folded form of this sequence.

Fold it, and you get atomic coordinates and the backbone conformation that goes with them.

  · The mmCIF table is the protein's shape written out atom by atom. For each backbone N, Cα, C, and carbonyl O, it records an (x, y, z) coordinate triple in Å plus the residue type, chain letter, and residue number.

  · Backbone dihedral angles. Every residue except chain termini has a φ (preceding-C → N → Cα → C) and a ψ (N → Cα → C → next-N). They are reported in degrees following the IUPAC sign convention. Secondary structure is essentially a statement about which (φ, ψ) basin each residue occupies.

  · DSSP 8-state secondary structure assigns each residue one of H (α-helix), G (3₁₀-helix), I (π-helix), E (extended β-strand), B (isolated β-bridge), T (hydrogen-bonded turn), S (bend), or '-' (coil). The assignment is computed from backbone hydrogen-bond geometry via the Kabsch–Sander algorithm.

  · P-SEA three-state annotation labels each residue as helix, strand, or coil based purely on the geometry of the Cα trace. It serves as a fallback when the full backbone (and thus DSSP) is unavailable.

Summarize the fold with a handful of shape descriptors and a per-residue structural alphabet.

  · Radius of gyration (Rg) is the root-mean-square distance of Cα atoms from their centroid — a single number for overall size and compactness. A globular domain of N residues has Rg ≈ 2.2·N^0.38 Å; an extended or disordered chain has a much larger Rg. The Cα contact count is the number of residue pairs whose Cα atoms are within 8 Å and are more than four positions apart in sequence — a standard proxy for tertiary packing density. The bounding box is the smallest axis-aligned box enclosing all Cα atoms.

  · Foldseek's 3Di representation compresses backbone geometry into a per-residue letter drawn from a learned twenty-state alphabet. It captures the tertiary interaction pattern around each residue — which residues are packed against it in space, regardless of where they are in sequence.

  · Accessible surface area quantifies burial. A residue with SASA near zero is packed into the hydrophobic core; one with SASA >100 Å² sits on the surface. Computed here via the Shrake–Rupley numerical algorithm with a 1.4 Å probe.

Ask how reliable the model is.

  · For AlphaFold models, the B-factor field carries pLDDT — the model's own estimate of local accuracy on a 0–100 scale. Regions with pLDDT<50 should be treated as essentially unmodeled; they often correspond to intrinsically disordered segments.

  · For experimental (PDB) structures, the B-factor (temperature factor) quantifies the positional spread of each atom in the crystal — a c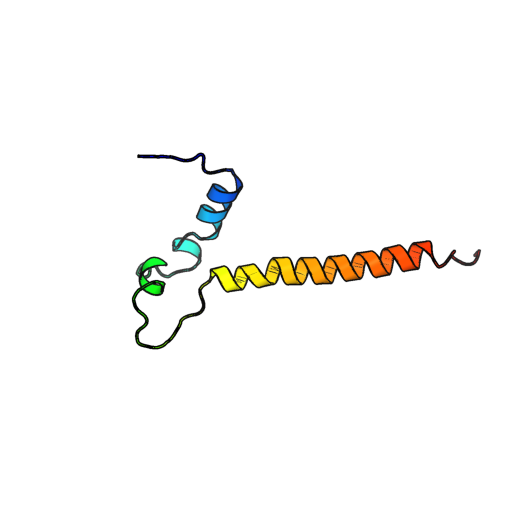ombination of thermal vibration and static disorder — in units of Å². High B-factors mark flexible loops or poorly resolved regions; low B-factors mark the rigid, well-ordered core.

  · PAE(i, j) answers: if I align the predicted and true structures on residue i, how far off (in Å) do I expect residue j to be? A block-diagonal PAE matrix with low values on the blocks and high values off-diagonal is the signature of a multi-domain protein with confidently predicted domains but uncertain inter-domain orientation.

Place it in context: what it resembles, what it is annotated as, and how it looks.

  · Structural nearest neighbors (via Foldseek easy-search vs the PDB). Reported per hit: target PDB id, E-value, and alignment TM-score. A TM-score above ~0.5 is the conventional threshold for 'same fold'.

  · Functional annotations link the protein to curated databases. InterPro entries identify conserved domains and families by matching the sequence against member-database signatures (Pfam, PROSITE, CDD, …). Gene Ontology (GO) terms describe molecular function, biological process, and cellular component in a controlled vocabulary. CATH places the structure in a hierarchical fold classification (Class/Architecture/Topology/Homologous-superfamily). The organism is the source species.

  · Plot images: a contact map (which residues are close in 3D, as an N×N binary image), a Ramachandran scatter (backbone torsion angles, revealing secondary-structure composition at a glance), and — for AlphaFold structures — a PAE heatmap (pairwise prediction confidence).

  · Structure images are PyMOL renders from six orthogonal camera directions. Cartoon representation draws helices as coils and strands as arrows; sticks shows the backbone as bonds; surface shows the solvent-excluded envelope. Rainbow coloring maps sequence position to hue (blue→red, N→C); chain coloring assigns a distinct color per polypeptide.